Protein AF-A0A2D2Q3F7-F1 (afdb_monomer)

Mean predicted aligned error: 17.22 Å

Structure (mmCIF, N/CA/C/O backbone):
data_AF-A0A2D2Q3F7-F1
#
_entry.id   AF-A0A2D2Q3F7-F1
#
loop_
_atom_site.group_PDB
_atom_site.id
_atom_site.type_symbol
_atom_site.label_atom_id
_atom_site.label_alt_id
_atom_site.label_comp_id
_atom_site.label_asym_id
_atom_site.label_entity_id
_atom_site.label_seq_id
_atom_site.pdbx_PDB_ins_code
_atom_site.Cartn_x
_atom_site.Cartn_y
_atom_site.Cartn_z
_atom_site.occupancy
_atom_site.B_iso_or_equiv
_atom_site.auth_seq_id
_atom_site.auth_comp_id
_atom_site.auth_asym_id
_atom_site.auth_atom_id
_atom_site.pdbx_PDB_model_num
ATOM 1 N N . MET A 1 1 ? -21.504 4.319 -4.105 1.00 46.66 1 MET A N 1
ATOM 2 C CA . MET A 1 1 ? -20.976 3.636 -2.898 1.00 46.66 1 MET A CA 1
ATOM 3 C C . MET A 1 1 ? -22.076 2.762 -2.305 1.00 46.66 1 MET A C 1
ATOM 5 O O . MET A 1 1 ? -23.059 3.301 -1.810 1.00 46.66 1 MET A O 1
ATOM 9 N N . SER A 1 2 ? -21.968 1.435 -2.417 1.00 55.84 2 SER A N 1
ATOM 10 C CA . SER A 1 2 ? -22.995 0.511 -1.909 1.00 55.84 2 SER A CA 1
ATOM 11 C C . SER A 1 2 ? -22.944 0.443 -0.377 1.00 55.84 2 SER A C 1
ATOM 13 O O . SER A 1 2 ? -21.884 0.195 0.200 1.00 55.84 2 SER A O 1
ATOM 15 N N . ARG A 1 3 ? -24.067 0.710 0.305 1.00 68.25 3 ARG A N 1
ATOM 16 C CA . ARG A 1 3 ? -24.150 0.617 1.771 1.00 68.25 3 ARG A CA 1
ATOM 17 C C . ARG A 1 3 ? -24.263 -0.855 2.167 1.00 68.25 3 ARG A C 1
ATOM 19 O O . ARG A 1 3 ? -25.319 -1.456 1.997 1.00 68.25 3 ARG A O 1
ATOM 26 N N . LYS A 1 4 ? -23.193 -1.424 2.729 1.00 77.50 4 LYS A N 1
ATOM 27 C CA . LYS A 1 4 ? -23.247 -2.744 3.372 1.00 77.50 4 LYS A CA 1
ATOM 28 C C . LYS A 1 4 ? -24.033 -2.634 4.680 1.00 77.50 4 LYS A C 1
ATOM 30 O O . LYS A 1 4 ? -23.709 -1.804 5.530 1.00 77.50 4 LYS A O 1
ATOM 35 N N . LYS A 1 5 ? -25.081 -3.445 4.812 1.00 80.50 5 LYS A N 1
ATOM 36 C CA . LYS A 1 5 ? -25.805 -3.633 6.072 1.00 80.50 5 LYS A CA 1
ATOM 37 C C . LYS A 1 5 ? -25.053 -4.673 6.895 1.00 80.50 5 LYS A C 1
ATOM 39 O O . LYS A 1 5 ? -24.667 -5.706 6.359 1.00 80.50 5 LYS A O 1
ATOM 44 N N . VAL A 1 6 ? -24.843 -4.379 8.171 1.00 78.19 6 VAL A N 1
ATOM 45 C CA . VAL A 1 6 ? -24.206 -5.282 9.132 1.00 78.19 6 VAL A CA 1
ATOM 46 C C . VAL A 1 6 ? -25.161 -5.410 10.309 1.00 78.19 6 VAL A C 1
ATOM 48 O O . VAL A 1 6 ? -25.601 -4.393 10.843 1.00 78.19 6 VAL A O 1
ATOM 51 N N . ALA A 1 7 ? -25.516 -6.642 10.662 1.00 82.31 7 ALA A N 1
ATOM 52 C CA . ALA A 1 7 ? -26.236 -6.945 11.890 1.00 82.31 7 ALA A CA 1
ATOM 53 C C . ALA A 1 7 ? -25.209 -7.247 12.986 1.00 82.31 7 ALA A C 1
ATOM 55 O O . ALA A 1 7 ? -24.252 -7.981 12.748 1.00 82.31 7 ALA A O 1
ATOM 56 N N . LEU A 1 8 ? -25.399 -6.650 14.158 1.00 80.44 8 LEU A N 1
ATOM 57 C CA . LEU A 1 8 ? -24.549 -6.835 15.327 1.00 80.44 8 LEU A CA 1
ATOM 58 C C . LEU A 1 8 ? -25.448 -7.275 16.478 1.00 80.44 8 LEU A C 1
ATOM 60 O O . LEU A 1 8 ? -26.460 -6.625 16.742 1.00 80.44 8 LEU A O 1
ATOM 64 N N . SER A 1 9 ? -25.076 -8.360 17.143 1.00 84.38 9 SER A N 1
ATOM 65 C CA . SER A 1 9 ? -25.679 -8.760 18.411 1.00 84.38 9 SER A CA 1
ATOM 66 C C . SER A 1 9 ? -24.817 -8.194 19.528 1.00 84.38 9 SER A C 1
ATOM 68 O O . SER A 1 9 ? -23.612 -8.433 19.559 1.00 84.38 9 SER A O 1
ATOM 70 N N . LEU A 1 10 ? -25.431 -7.397 20.395 1.00 84.50 10 LEU A N 1
ATOM 71 C CA . LEU A 1 10 ? -24.787 -6.770 21.542 1.00 84.50 10 LEU A CA 1
ATOM 72 C C . LEU A 1 10 ? -25.491 -7.255 22.802 1.00 84.50 10 LEU A C 1
ATOM 74 O O . LEU A 1 10 ? -26.713 -7.422 22.793 1.00 84.50 10 LEU A O 1
ATOM 78 N N . ASP A 1 11 ? -24.730 -7.438 23.875 1.00 92.19 11 ASP A N 1
ATOM 79 C CA . ASP A 1 11 ? -25.310 -7.726 25.180 1.00 92.19 11 ASP A CA 1
ATOM 80 C C . ASP A 1 11 ? -26.198 -6.556 25.643 1.00 92.19 11 ASP A C 1
ATOM 82 O O . ASP A 1 11 ? -25.919 -5.399 25.300 1.00 92.19 11 ASP A O 1
ATOM 86 N N . PRO A 1 12 ? -27.254 -6.811 26.436 1.00 91.12 12 PRO A N 1
ATOM 87 C CA . PRO A 1 12 ? -28.191 -5.771 26.867 1.00 91.12 12 PRO A CA 1
ATOM 88 C C . PRO A 1 12 ? -27.508 -4.605 27.594 1.00 91.12 12 PRO A C 1
ATOM 90 O O . PRO A 1 12 ? -27.862 -3.446 27.380 1.00 91.12 12 PRO A O 1
ATOM 93 N N . GLU A 1 13 ? -26.495 -4.900 28.412 1.00 92.00 13 GLU A N 1
ATOM 94 C CA . GLU A 1 13 ? -25.721 -3.892 29.144 1.00 92.00 13 GLU A CA 1
ATOM 95 C C . GLU A 1 13 ? -24.874 -3.023 28.206 1.00 92.00 13 GLU A C 1
ATOM 97 O O . GLU A 1 13 ? -24.880 -1.796 28.311 1.00 92.00 13 GLU A O 1
ATOM 102 N N . LEU A 1 14 ? -24.199 -3.644 27.231 1.00 87.06 14 LEU A N 1
ATOM 103 C CA . LEU A 1 14 ? -23.423 -2.939 26.208 1.00 87.06 14 LEU A CA 1
ATOM 104 C C . LEU A 1 14 ? -24.319 -2.073 25.322 1.00 87.06 14 LEU A C 1
ATOM 106 O O . LEU A 1 14 ? -23.941 -0.960 24.953 1.00 87.06 14 LEU A O 1
ATOM 110 N N . TYR A 1 15 ? -25.518 -2.555 25.001 1.00 88.44 15 TYR A N 1
ATOM 111 C CA . TYR A 1 15 ? -26.499 -1.794 24.241 1.00 88.44 15 TYR A CA 1
ATOM 112 C C . TYR A 1 15 ? -26.983 -0.557 25.013 1.00 88.44 15 TYR A C 1
ATOM 114 O O . TYR A 1 15 ? -27.012 0.539 24.451 1.00 88.44 15 TYR A O 1
ATOM 122 N N . ALA A 1 16 ? -27.288 -0.699 26.308 1.00 90.06 16 ALA A N 1
ATOM 123 C CA . ALA A 1 16 ? -27.670 0.423 27.166 1.00 90.06 16 ALA A CA 1
ATOM 124 C C . ALA A 1 16 ? -26.532 1.451 27.310 1.00 90.06 16 ALA A C 1
ATOM 126 O O . ALA A 1 16 ? -26.758 2.658 27.189 1.00 90.06 16 ALA A O 1
ATOM 127 N N . ALA A 1 17 ? -25.292 0.985 27.487 1.00 90.19 17 ALA A N 1
ATOM 128 C CA . ALA A 1 17 ? -24.114 1.847 27.532 1.00 90.19 17 ALA A CA 1
ATOM 129 C C . ALA A 1 17 ? -23.918 2.621 26.215 1.00 90.19 17 ALA A C 1
ATOM 131 O O . ALA A 1 17 ? -23.672 3.828 26.235 1.00 90.19 17 ALA A O 1
ATOM 132 N N . LEU A 1 18 ? -24.098 1.955 25.069 1.00 88.50 18 LEU A N 1
ATOM 133 C CA . LEU A 1 18 ? -24.008 2.570 23.745 1.00 88.50 18 LEU A CA 1
ATOM 134 C C . LEU A 1 18 ? -25.098 3.631 23.529 1.00 88.50 18 LEU A C 1
ATOM 136 O O . LEU A 1 18 ? -24.816 4.683 22.957 1.00 88.50 18 LEU A O 1
ATOM 140 N N . GLN A 1 19 ? -26.323 3.391 24.004 1.00 87.88 19 GLN A N 1
ATOM 141 C CA . GLN A 1 19 ? -27.411 4.375 23.957 1.00 87.88 19 GLN A CA 1
ATOM 142 C C . GLN A 1 19 ? -27.118 5.605 24.824 1.00 87.88 19 GLN A C 1
ATOM 144 O O . GLN A 1 19 ? -27.288 6.733 24.360 1.00 87.88 19 GLN A O 1
ATOM 149 N N . CYS A 1 20 ? -26.626 5.407 26.050 1.00 89.75 20 CYS A N 1
ATOM 150 C CA . CYS A 1 20 ? -26.198 6.505 26.920 1.00 89.75 20 CYS A CA 1
ATOM 151 C C . CYS A 1 20 ? -25.081 7.331 26.275 1.00 89.75 20 CYS A C 1
ATOM 153 O O . CYS A 1 20 ? -25.157 8.558 26.229 1.00 89.75 20 CYS A O 1
ATOM 155 N N . TRP A 1 21 ? -24.068 6.665 25.720 1.00 88.75 21 TRP A N 1
ATOM 156 C CA . TRP A 1 21 ? -22.968 7.332 25.029 1.00 88.75 21 TRP A CA 1
ATOM 157 C C . TRP A 1 21 ? -23.440 8.088 23.780 1.00 88.75 21 TRP A C 1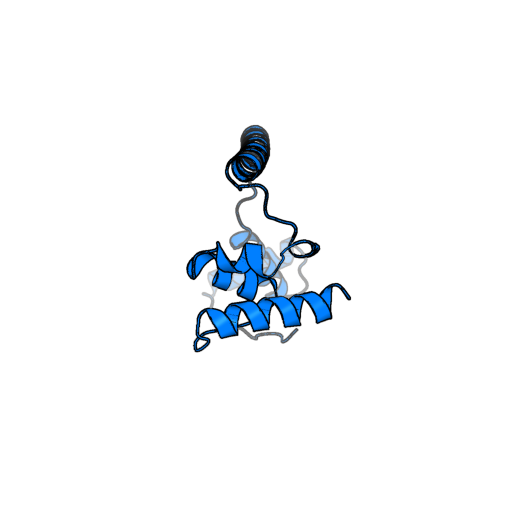
ATOM 159 O O . TRP A 1 21 ? -23.044 9.232 23.562 1.00 88.75 21 TRP A O 1
ATOM 169 N N . GLN A 1 22 ? -24.345 7.502 22.988 1.00 91.25 22 GLN A N 1
ATOM 170 C CA . GLN A 1 22 ? -24.960 8.174 21.840 1.00 91.25 22 GLN A CA 1
ATOM 171 C C . GLN A 1 22 ? -25.663 9.470 22.266 1.00 91.25 22 GLN A C 1
ATOM 173 O O . GLN A 1 22 ? -25.486 10.496 21.608 1.00 91.25 22 GLN A O 1
ATOM 178 N N . ALA A 1 23 ? -26.439 9.429 23.354 1.00 88.44 23 ALA A N 1
ATOM 179 C CA . ALA A 1 23 ? -27.141 10.596 23.881 1.00 88.44 23 ALA A CA 1
ATOM 180 C C . ALA A 1 23 ? -26.169 11.688 24.357 1.00 88.44 23 ALA A C 1
ATOM 182 O O . ALA A 1 23 ? -26.392 12.862 24.077 1.00 88.44 23 ALA A O 1
ATOM 183 N N . GLN A 1 24 ? -25.060 11.308 25.000 1.00 90.44 24 GLN A N 1
ATOM 184 C CA . GLN A 1 24 ? -24.016 12.244 25.440 1.00 90.44 24 GLN A CA 1
ATOM 185 C C . GLN A 1 24 ? -23.302 12.936 24.272 1.00 90.44 24 GLN A C 1
ATOM 187 O O . GLN A 1 24 ? -22.958 14.110 24.372 1.00 90.44 24 GLN A O 1
ATOM 192 N N . GLN A 1 25 ? -23.077 12.221 23.169 1.00 86.94 25 GLN A N 1
ATOM 193 C CA . GLN A 1 25 ? -22.360 12.734 21.997 1.00 86.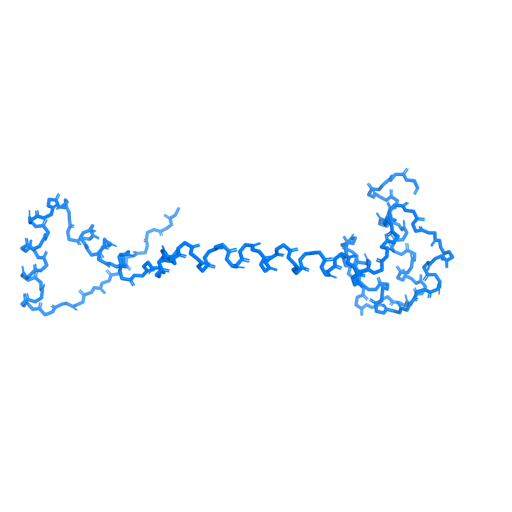94 25 GLN A CA 1
ATOM 194 C C . GLN A 1 25 ? -23.279 13.397 20.954 1.00 86.94 25 GLN A C 1
ATOM 196 O O . GLN A 1 25 ? -22.796 13.940 19.961 1.00 86.94 25 GLN A O 1
ATOM 201 N N . GLY A 1 26 ? -24.602 13.345 21.144 1.00 87.94 26 GLY A N 1
ATOM 202 C CA . GLY A 1 26 ? -25.579 13.970 20.249 1.00 87.94 26 GLY A CA 1
ATOM 203 C C . GLY A 1 26 ? -25.702 13.311 18.868 1.00 87.94 26 GLY A C 1
ATOM 204 O O . GLY A 1 26 ? -26.097 13.969 17.906 1.00 87.94 26 GLY A O 1
ATOM 205 N N . TYR A 1 27 ? -25.362 12.025 18.726 1.00 89.00 27 TYR A N 1
ATOM 206 C CA . TYR A 1 27 ? -25.491 11.337 17.436 1.00 89.00 27 TYR A CA 1
ATOM 207 C C . TYR A 1 27 ? -26.954 11.021 17.103 1.00 89.00 27 TYR A C 1
ATOM 209 O O . TYR A 1 27 ? -27.706 10.526 17.942 1.00 89.00 27 TYR A O 1
ATOM 217 N N . GLY A 1 28 ? -27.346 11.225 15.840 1.00 83.12 28 GLY A N 1
ATOM 218 C CA . GLY A 1 28 ? -28.729 11.033 15.381 1.00 83.12 28 GLY A CA 1
ATOM 219 C C . GLY A 1 28 ? -29.158 9.569 15.223 1.00 83.12 28 GLY A C 1
ATOM 220 O O . GLY A 1 28 ? -30.332 9.292 14.999 1.00 83.12 28 GLY A O 1
ATOM 221 N N . SER A 1 29 ? -28.227 8.613 15.312 1.00 86.38 29 SER A N 1
ATOM 222 C CA . SER A 1 29 ? -28.540 7.179 15.307 1.00 86.38 29 SER A CA 1
ATOM 223 C C . SER A 1 29 ? -27.437 6.345 15.958 1.00 86.38 29 SER A C 1
ATOM 225 O O . SER A 1 29 ? -26.256 6.695 15.891 1.00 86.38 29 SER A O 1
ATOM 227 N N . LEU A 1 30 ? -27.803 5.172 16.481 1.00 85.50 30 LEU A N 1
ATOM 228 C CA . LEU A 1 30 ? -26.845 4.162 16.949 1.00 85.50 30 LEU A CA 1
ATOM 229 C C . LEU A 1 30 ? -25.873 3.731 15.845 1.00 85.50 30 LEU A C 1
ATOM 231 O O . LEU A 1 30 ? -24.692 3.518 16.097 1.00 85.50 30 LEU A O 1
ATOM 235 N N . SER A 1 31 ? -26.328 3.662 14.592 1.00 85.12 31 SER A N 1
ATOM 236 C CA . SER A 1 31 ? -25.449 3.343 13.462 1.00 85.12 31 SER A CA 1
ATOM 237 C C . SER A 1 31 ? -24.358 4.393 13.243 1.00 85.12 31 SER A C 1
ATOM 239 O O . SER A 1 31 ? -23.259 4.046 12.812 1.00 85.12 31 SER A O 1
ATOM 241 N N . GLN A 1 32 ? -24.643 5.667 13.518 1.00 86.25 32 GLN A N 1
ATOM 242 C CA . GLN A 1 32 ? -23.652 6.739 13.446 1.00 86.25 32 GLN A CA 1
ATOM 243 C C . GLN A 1 32 ? -22.657 6.638 14.605 1.00 86.25 32 GLN A C 1
ATOM 245 O O . GLN A 1 32 ? -21.455 6.683 14.363 1.00 86.25 32 GLN A O 1
ATOM 250 N N . ALA A 1 33 ? -23.152 6.402 15.821 1.00 86.69 33 ALA A N 1
ATOM 251 C CA . ALA A 1 33 ? -22.328 6.166 17.003 1.00 86.69 33 ALA A CA 1
ATOM 252 C C . ALA A 1 33 ? -21.340 4.999 16.793 1.00 86.69 33 ALA A C 1
ATOM 254 O O . ALA A 1 33 ? -20.132 5.164 16.948 1.00 86.69 33 ALA A O 1
ATOM 255 N N . ILE A 1 34 ? -21.833 3.848 16.322 1.00 87.44 34 ILE A N 1
ATOM 256 C CA . ILE A 1 34 ? -21.009 2.661 16.038 1.00 87.44 34 ILE A CA 1
ATOM 257 C C . ILE A 1 34 ? -19.971 2.952 14.950 1.00 87.44 34 ILE A C 1
ATOM 259 O O . ILE A 1 34 ? -18.822 2.531 15.060 1.00 87.44 34 ILE A O 1
ATOM 263 N N . ARG A 1 35 ? -20.341 3.692 13.898 1.00 85.62 35 ARG A N 1
ATOM 264 C CA . ARG A 1 35 ? -19.389 4.073 12.844 1.00 85.62 35 ARG A CA 1
ATOM 265 C C . ARG A 1 35 ? -18.242 4.914 13.380 1.00 85.62 35 ARG A C 1
ATOM 267 O O . ARG A 1 35 ? -17.120 4.682 12.952 1.00 85.62 35 ARG A O 1
ATOM 274 N N . VAL A 1 36 ? -18.508 5.856 14.282 1.00 85.94 36 VAL A N 1
ATOM 275 C CA . VAL A 1 36 ? -17.462 6.701 14.875 1.00 85.94 36 VAL A CA 1
ATOM 276 C C . VAL A 1 36 ? -16.513 5.863 15.725 1.00 85.94 36 VAL A C 1
ATOM 278 O O . VAL A 1 36 ? -15.303 5.975 15.555 1.00 85.94 36 VAL A O 1
ATOM 281 N N . ILE A 1 37 ? -17.047 4.968 16.559 1.00 85.88 37 ILE A N 1
ATOM 282 C CA . ILE A 1 37 ? -16.237 4.057 17.382 1.00 85.88 37 ILE A CA 1
ATOM 283 C C . ILE A 1 37 ? -15.337 3.191 16.496 1.00 85.88 37 ILE A C 1
ATOM 285 O O . ILE A 1 37 ? -14.132 3.108 16.720 1.00 85.88 37 ILE A O 1
ATOM 289 N N . LEU A 1 38 ? -15.904 2.583 15.449 1.00 85.56 38 LEU A N 1
ATOM 290 C CA . LEU A 1 38 ? -15.133 1.776 14.504 1.00 85.56 38 LEU A CA 1
ATOM 291 C C . LEU A 1 38 ? -14.089 2.624 13.778 1.00 85.56 38 LEU A C 1
ATOM 293 O O . LEU A 1 38 ? -12.951 2.197 13.635 1.00 85.56 38 LEU A O 1
ATOM 297 N N . GLN A 1 39 ? -14.441 3.833 13.343 1.00 83.75 39 GLN A N 1
ATOM 298 C CA . GLN A 1 39 ? -13.485 4.725 12.696 1.00 83.75 39 GLN A CA 1
ATOM 299 C C . GLN A 1 39 ? -12.314 5.035 13.617 1.00 83.75 39 GLN A C 1
ATOM 301 O O . GLN A 1 39 ? -11.190 4.886 13.165 1.00 83.75 39 GLN A O 1
ATOM 306 N N . GLN A 1 40 ? -12.561 5.392 14.878 1.00 81.81 40 GLN A N 1
ATOM 307 C CA . GLN A 1 40 ? -11.521 5.663 15.874 1.00 81.81 40 GLN A CA 1
ATOM 308 C C . GLN A 1 40 ? -10.639 4.438 16.141 1.00 81.81 40 GLN A C 1
ATOM 310 O O . GLN A 1 40 ? -9.419 4.561 16.136 1.00 81.81 40 GLN A O 1
ATOM 315 N N . HIS A 1 41 ? -11.235 3.254 16.304 1.00 79.31 41 HIS A N 1
ATOM 316 C CA . HIS A 1 41 ? -10.489 2.013 16.543 1.00 79.31 41 HIS A CA 1
ATOM 317 C C . HIS A 1 41 ? -9.639 1.564 15.354 1.00 79.31 41 HIS A C 1
ATOM 319 O O . HIS A 1 41 ? -8.580 0.972 15.549 1.00 79.31 41 HIS A O 1
ATOM 325 N N . PHE A 1 42 ? -10.105 1.819 14.133 1.00 80.00 42 PHE A N 1
ATOM 326 C CA . PHE A 1 42 ? -9.398 1.457 12.908 1.00 80.00 42 PHE A CA 1
ATOM 327 C C . PHE A 1 42 ? -8.583 2.614 12.318 1.00 80.00 42 PHE A C 1
ATOM 329 O O . PHE A 1 42 ? -8.041 2.460 11.221 1.00 80.00 42 PHE A O 1
ATOM 336 N N . GLN A 1 43 ? -8.460 3.760 13.004 1.00 73.06 43 GLN A N 1
ATOM 337 C CA . GLN A 1 43 ? -7.503 4.771 12.565 1.00 73.06 43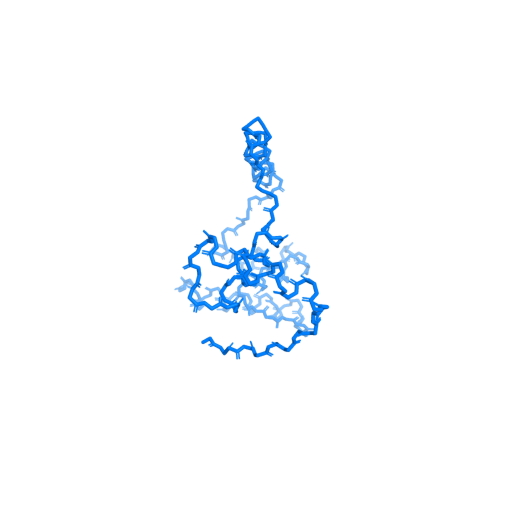 GLN A CA 1
ATOM 338 C C . GLN A 1 43 ? -6.091 4.215 12.767 1.00 73.06 43 GLN A C 1
ATOM 340 O O . GLN A 1 43 ? -5.747 3.821 13.885 1.00 73.06 43 GLN A O 1
ATOM 345 N N . PRO A 1 44 ? -5.254 4.170 11.715 1.00 66.06 44 PRO A N 1
ATOM 346 C CA . PRO A 1 44 ? -3.857 3.828 11.901 1.00 66.06 44 PRO A CA 1
ATOM 347 C C . PRO A 1 44 ? -3.241 4.842 12.876 1.00 66.06 44 PRO A C 1
ATOM 349 O O . PRO A 1 44 ? -3.558 6.034 12.783 1.00 66.06 44 PRO A O 1
ATOM 352 N N . PRO A 1 45 ? -2.386 4.401 13.817 1.00 63.88 45 PRO A N 1
ATOM 353 C CA . PRO A 1 45 ? -1.745 5.307 14.755 1.00 63.88 45 PRO A CA 1
ATOM 354 C C . PRO A 1 45 ? -1.002 6.379 13.962 1.00 63.88 45 PRO A C 1
ATOM 356 O O . PRO A 1 45 ? -0.106 6.081 13.169 1.00 63.88 45 PRO A O 1
ATOM 359 N N . GLN A 1 46 ? -1.409 7.634 14.140 1.00 63.31 46 GLN A N 1
ATOM 360 C CA . GLN A 1 46 ? -0.697 8.745 13.533 1.00 63.31 46 GLN A CA 1
ATOM 361 C C . GLN A 1 46 ? 0.683 8.823 14.188 1.00 63.31 46 GLN A C 1
ATOM 363 O O . GLN A 1 46 ? 0.801 8.957 15.406 1.00 63.31 46 GLN A O 1
ATOM 368 N N . LEU A 1 47 ? 1.737 8.718 13.378 1.00 61.16 47 LEU A N 1
ATOM 369 C CA . LEU A 1 47 ? 3.104 8.989 13.809 1.00 61.16 47 LEU A CA 1
ATOM 370 C C . LEU A 1 47 ? 3.209 10.479 14.153 1.00 61.16 47 LEU A C 1
ATOM 372 O O . LEU A 1 47 ? 3.419 11.314 13.282 1.00 61.16 47 LEU A O 1
ATOM 376 N N . THR A 1 48 ? 3.030 10.818 15.428 1.00 64.06 48 THR A N 1
ATOM 377 C CA . THR A 1 48 ? 3.041 12.202 15.931 1.00 64.06 48 THR A CA 1
ATOM 378 C C . THR A 1 48 ? 4.429 12.692 16.332 1.00 64.06 48 THR A C 1
ATOM 380 O O . THR A 1 48 ? 4.591 13.870 16.637 1.00 64.06 48 THR A O 1
ATOM 383 N N . CYS A 1 49 ? 5.451 11.827 16.336 1.00 71.19 49 CYS A N 1
ATOM 384 C CA . CYS A 1 49 ? 6.796 12.228 16.738 1.00 71.19 49 CYS A CA 1
ATOM 385 C C . CYS A 1 49 ? 7.505 12.996 15.600 1.00 71.19 49 CYS A C 1
ATOM 387 O O . CYS A 1 49 ? 7.879 12.381 14.593 1.00 71.19 49 CYS A O 1
ATOM 389 N N . PRO A 1 50 ? 7.762 14.310 15.754 1.00 76.69 50 PRO A N 1
ATOM 390 C CA . PRO A 1 50 ? 8.330 15.141 14.690 1.00 76.69 50 PRO A CA 1
ATOM 391 C C . PRO A 1 50 ? 9.745 14.698 14.296 1.00 76.69 50 PRO A C 1
ATOM 393 O O . PRO A 1 50 ? 10.105 14.731 13.121 1.00 76.69 50 PRO A O 1
ATOM 396 N N . THR A 1 51 ? 10.527 14.201 15.257 1.00 81.69 51 THR A N 1
ATOM 397 C CA . THR A 1 51 ? 11.883 13.686 15.024 1.00 81.69 51 THR A CA 1
ATOM 398 C C . THR A 1 51 ? 11.881 12.440 14.139 1.00 81.69 51 THR A C 1
ATOM 400 O O . THR A 1 51 ? 12.743 12.290 13.274 1.00 81.69 51 THR A O 1
ATOM 403 N N . VAL A 1 52 ? 10.908 11.542 14.328 1.00 77.88 52 VAL A N 1
ATOM 404 C CA . VAL A 1 52 ? 10.778 10.325 13.511 1.00 77.88 52 VAL A CA 1
ATOM 405 C C . VAL A 1 52 ? 10.362 10.690 12.087 1.00 77.88 52 VAL A C 1
ATOM 407 O O . VAL A 1 52 ? 10.954 10.184 11.138 1.00 77.88 52 VAL A O 1
ATOM 410 N N . LEU A 1 53 ? 9.431 11.634 11.926 1.00 82.69 53 LEU A N 1
ATOM 411 C CA . LEU A 1 53 ? 9.022 12.143 10.613 1.00 82.69 53 LEU A CA 1
ATOM 412 C C . LEU A 1 53 ? 10.182 12.825 9.867 1.00 82.69 53 LEU A C 1
ATOM 414 O O . LEU A 1 53 ? 10.417 12.540 8.692 1.00 82.69 53 LEU A O 1
ATOM 418 N N . GLN A 1 54 ? 10.968 13.669 10.541 1.00 83.62 54 GLN A N 1
ATOM 419 C CA . GLN A 1 54 ? 12.155 14.282 9.932 1.00 83.62 54 GLN A CA 1
ATOM 420 C C . GLN A 1 54 ? 13.189 13.241 9.495 1.00 83.62 54 GLN A C 1
ATOM 422 O O . GLN A 1 54 ? 13.758 13.349 8.409 1.00 83.62 54 GLN A O 1
ATOM 427 N N . ARG A 1 55 ? 13.424 12.206 10.306 1.00 86.44 55 ARG A N 1
ATOM 428 C CA . ARG A 1 55 ? 14.346 11.126 9.939 1.00 86.44 55 ARG A CA 1
ATOM 429 C C . ARG A 1 55 ? 13.847 10.327 8.742 1.00 86.44 55 ARG A C 1
ATOM 431 O O . ARG A 1 55 ? 14.641 10.064 7.846 1.00 86.44 55 ARG A O 1
ATOM 438 N N . LEU A 1 56 ? 12.557 9.999 8.696 1.00 85.88 56 LEU A N 1
ATOM 439 C CA . LEU A 1 56 ? 11.953 9.286 7.568 1.00 85.88 56 LEU A CA 1
ATOM 440 C C . LEU A 1 56 ? 12.067 10.084 6.270 1.00 85.88 56 LEU A C 1
ATOM 442 O O . LEU A 1 56 ? 12.608 9.572 5.300 1.00 85.88 56 LEU A O 1
ATOM 446 N N . THR A 1 57 ? 11.678 11.360 6.276 1.00 84.25 57 THR A N 1
ATOM 447 C CA . THR A 1 57 ? 11.802 12.215 5.078 1.00 84.25 57 THR A CA 1
ATOM 448 C C . THR A 1 57 ? 13.254 12.373 4.617 1.00 84.25 57 THR A C 1
ATOM 450 O O . THR A 1 57 ? 13.532 12.474 3.422 1.00 84.25 57 THR A O 1
ATOM 453 N N . THR A 1 58 ? 14.208 12.373 5.551 1.00 89.81 58 THR A N 1
ATOM 454 C CA . THR A 1 58 ? 15.641 12.408 5.226 1.00 89.81 58 THR A CA 1
ATOM 455 C C . THR A 1 58 ? 16.100 11.092 4.597 1.00 89.81 58 THR A C 1
ATOM 457 O O . THR A 1 58 ? 16.797 11.113 3.584 1.00 89.81 58 THR A O 1
ATOM 460 N N . LEU A 1 59 ? 15.682 9.954 5.157 1.00 89.50 59 LEU A N 1
ATOM 461 C CA . LEU A 1 59 ? 15.970 8.620 4.626 1.00 89.50 59 LEU A CA 1
ATOM 462 C C . LEU A 1 59 ? 15.368 8.424 3.233 1.00 89.50 59 LEU A C 1
ATOM 464 O O . LEU A 1 59 ? 16.055 7.940 2.345 1.00 89.50 59 LEU A O 1
ATOM 468 N N . GLU A 1 60 ? 14.130 8.857 3.007 1.00 91.19 60 GLU A N 1
ATOM 469 C CA . GLU A 1 60 ? 13.485 8.805 1.690 1.00 91.19 60 GLU A CA 1
ATOM 470 C C . GLU A 1 60 ? 14.293 9.570 0.639 1.00 91.19 60 GLU A C 1
ATOM 472 O O . GLU A 1 60 ? 14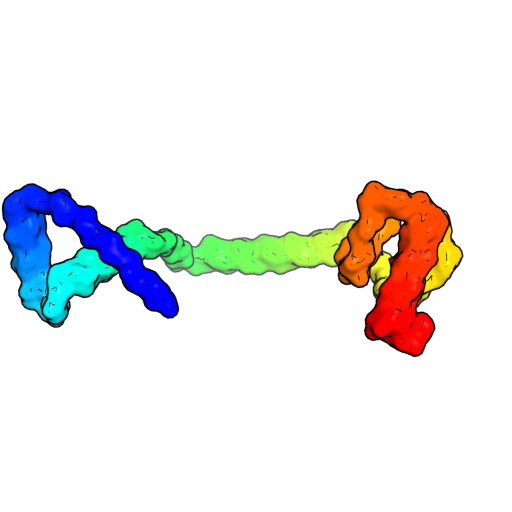.584 9.038 -0.431 1.00 91.19 60 GLU A O 1
ATOM 477 N N . LYS A 1 61 ? 14.747 10.788 0.962 1.00 88.44 61 LYS A N 1
ATOM 478 C CA . LYS A 1 61 ? 15.622 11.565 0.070 1.00 88.44 61 LYS A CA 1
ATOM 479 C C . LYS A 1 61 ? 16.940 10.850 -0.214 1.00 88.44 61 LYS A C 1
ATOM 481 O O . LYS A 1 61 ? 17.403 10.863 -1.351 1.00 88.44 61 LYS A O 1
ATOM 486 N N . GLN A 1 62 ? 17.541 10.228 0.800 1.00 89.00 62 GLN A N 1
ATOM 487 C CA . GLN A 1 62 ? 18.776 9.462 0.636 1.00 89.00 62 GLN A CA 1
ATOM 488 C C . GLN A 1 62 ? 18.570 8.231 -0.243 1.00 89.00 62 GLN A C 1
ATOM 490 O O . GLN A 1 62 ? 19.405 7.967 -1.100 1.00 89.00 62 GLN A O 1
ATOM 495 N N . VAL A 1 63 ? 17.460 7.512 -0.083 1.00 87.81 63 VAL A N 1
ATOM 496 C CA . VAL A 1 63 ? 17.122 6.357 -0.923 1.00 87.81 63 VAL A CA 1
ATOM 497 C C . VAL A 1 63 ? 16.937 6.789 -2.373 1.00 87.81 63 VAL A C 1
ATOM 499 O O . VAL A 1 63 ? 17.520 6.165 -3.249 1.00 87.81 63 VAL A O 1
ATOM 502 N N . VAL A 1 64 ? 16.223 7.887 -2.637 1.00 82.44 64 VAL A N 1
ATOM 503 C CA . VAL A 1 64 ? 16.072 8.427 -4.000 1.00 82.44 64 VAL A CA 1
ATOM 504 C C . VAL A 1 64 ? 17.423 8.847 -4.587 1.00 82.44 64 VAL A C 1
ATOM 506 O O . VAL A 1 64 ? 17.711 8.546 -5.742 1.00 82.44 64 VAL A O 1
ATOM 509 N N . ALA A 1 65 ? 18.278 9.500 -3.797 1.00 83.38 65 ALA A N 1
ATOM 510 C CA . ALA A 1 65 ? 19.611 9.903 -4.242 1.00 83.38 65 ALA A CA 1
ATOM 511 C C . ALA A 1 65 ? 20.515 8.695 -4.537 1.00 83.38 65 ALA A C 1
ATOM 513 O O . ALA A 1 65 ? 21.190 8.668 -5.563 1.00 83.38 65 ALA A O 1
ATOM 514 N N . LEU A 1 66 ? 20.504 7.678 -3.674 1.00 82.06 66 LEU A N 1
ATOM 515 C CA . LEU A 1 66 ? 21.240 6.431 -3.882 1.00 82.06 66 LEU A CA 1
ATOM 516 C C . LEU A 1 66 ? 20.697 5.662 -5.082 1.00 82.06 66 LEU A C 1
ATOM 518 O O . LEU A 1 66 ? 21.474 5.126 -5.865 1.00 82.06 66 LEU A O 1
ATOM 522 N N . GLN A 1 67 ? 19.380 5.644 -5.268 1.00 77.75 67 GLN A N 1
ATOM 523 C CA . GLN A 1 67 ? 18.751 5.039 -6.431 1.00 77.75 67 GLN A CA 1
ATOM 524 C C . GLN A 1 67 ? 19.188 5.754 -7.713 1.00 77.75 67 GLN A C 1
ATOM 526 O O . GLN A 1 67 ? 19.589 5.084 -8.654 1.00 77.75 67 GLN A O 1
ATOM 531 N N . ALA A 1 68 ? 19.237 7.088 -7.723 1.00 70.38 68 ALA A N 1
ATOM 532 C CA . ALA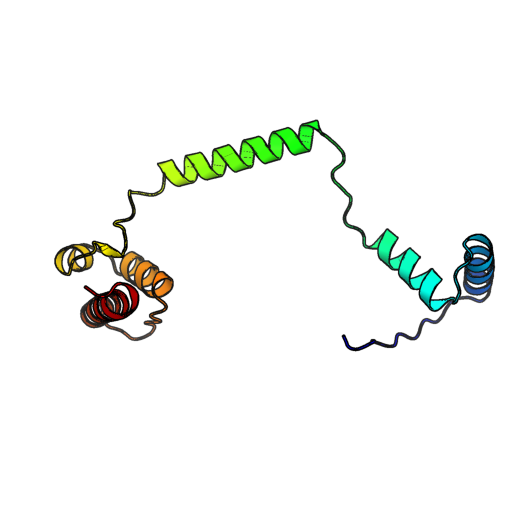 A 1 68 ? 19.763 7.858 -8.850 1.00 70.38 68 ALA A CA 1
ATOM 533 C C . ALA A 1 68 ? 21.256 7.594 -9.128 1.00 70.38 68 ALA A C 1
ATOM 535 O O . ALA A 1 68 ? 21.676 7.651 -10.278 1.00 70.38 68 ALA A O 1
ATOM 536 N N . GLN A 1 69 ? 22.058 7.292 -8.101 1.00 71.38 69 GLN A N 1
ATOM 537 C CA . GLN A 1 69 ? 23.478 6.945 -8.257 1.00 71.38 69 GLN A CA 1
ATOM 538 C C . GLN A 1 69 ? 23.705 5.501 -8.725 1.00 71.38 69 GLN A C 1
ATOM 540 O O . GLN A 1 69 ? 24.673 5.226 -9.429 1.00 71.38 69 GLN A O 1
ATOM 545 N N . LEU A 1 70 ? 22.842 4.572 -8.311 1.00 65.19 70 LEU A N 1
ATOM 546 C CA . LEU A 1 70 ? 22.929 3.147 -8.646 1.00 65.19 70 LEU A CA 1
ATOM 547 C C . LEU A 1 70 ? 22.248 2.809 -9.975 1.00 65.19 70 LEU A C 1
ATOM 549 O O . LEU A 1 70 ? 22.527 1.761 -10.559 1.00 65.19 70 LEU A O 1
ATOM 553 N N . GLN A 1 71 ? 21.352 3.668 -10.453 1.00 51.22 71 GLN A N 1
ATOM 554 C CA . GLN A 1 71 ? 20.714 3.523 -11.750 1.00 51.22 71 GLN A CA 1
ATOM 555 C C . GLN A 1 71 ? 21.726 3.980 -12.814 1.00 51.22 71 GLN A C 1
ATOM 557 O O . GLN A 1 71 ? 22.083 5.159 -12.836 1.00 51.22 71 GLN A O 1
ATOM 562 N N . PRO A 1 72 ? 22.236 3.082 -13.685 1.00 53.44 72 PRO A N 1
ATOM 563 C CA . PRO A 1 72 ? 23.034 3.521 -14.826 1.00 53.44 72 PRO A CA 1
ATOM 564 C C . PRO A 1 72 ? 22.205 4.542 -15.616 1.00 53.44 72 PRO A C 1
ATOM 566 O O . PRO A 1 72 ? 20.976 4.411 -15.598 1.00 53.44 72 PRO A O 1
ATOM 569 N N . PRO A 1 73 ? 22.827 5.540 -16.281 1.00 49.94 73 PRO A N 1
ATOM 570 C CA . PRO A 1 73 ? 22.102 6.503 -17.101 1.00 49.94 73 PRO A CA 1
ATOM 571 C C . PRO A 1 73 ? 21.201 5.704 -18.031 1.00 49.94 73 PRO A C 1
ATOM 573 O O . PRO A 1 73 ? 21.683 5.008 -18.925 1.00 49.94 73 PRO A O 1
ATOM 576 N N . GLN A 1 74 ? 19.900 5.689 -17.733 1.00 49.69 74 GLN A N 1
ATOM 577 C CA . GLN A 1 74 ? 18.966 4.989 -18.585 1.00 49.69 74 GLN A CA 1
ATOM 578 C C . GLN A 1 74 ? 19.053 5.741 -19.903 1.00 49.69 74 GLN A C 1
ATOM 580 O O . GLN A 1 74 ? 18.850 6.958 -19.892 1.00 49.69 74 GLN A O 1
ATOM 585 N N . PRO A 1 75 ? 19.411 5.079 -21.016 1.00 52.47 75 PRO A N 1
ATOM 586 C CA . PRO A 1 75 ? 19.229 5.716 -22.301 1.00 52.47 75 PRO A CA 1
ATOM 587 C C . PRO A 1 75 ? 17.761 6.121 -22.328 1.00 52.47 75 PRO A C 1
ATOM 589 O O . PRO A 1 75 ? 16.886 5.270 -22.132 1.00 52.47 75 PRO A O 1
ATOM 592 N N . GLU A 1 76 ? 17.494 7.423 -22.453 1.00 59.09 76 GLU A N 1
ATOM 593 C CA . GLU A 1 76 ? 16.136 7.909 -22.642 1.00 59.09 76 GLU A CA 1
ATOM 594 C C . GLU A 1 76 ? 15.535 7.024 -23.726 1.00 59.09 76 GLU A C 1
ATOM 596 O O . GLU A 1 76 ? 16.129 6.864 -24.793 1.00 59.09 76 GLU A O 1
ATOM 601 N N . ILE A 1 77 ? 14.421 6.353 -23.437 1.00 59.69 77 ILE A N 1
ATOM 602 C CA . ILE A 1 77 ? 13.863 5.342 -24.346 1.00 59.69 77 ILE A CA 1
ATOM 603 C C . ILE A 1 77 ? 13.639 5.957 -25.750 1.00 59.69 77 ILE A C 1
ATOM 605 O O . ILE A 1 77 ? 13.759 5.276 -26.771 1.00 59.69 77 ILE A O 1
ATOM 609 N N . ALA A 1 78 ? 13.461 7.284 -25.799 1.00 59.81 78 ALA A N 1
ATOM 610 C CA . ALA A 1 78 ? 13.468 8.150 -26.976 1.00 59.81 78 ALA A CA 1
ATOM 611 C C . ALA A 1 78 ? 14.729 8.067 -27.873 1.00 59.81 78 ALA A C 1
ATOM 613 O O . ALA A 1 78 ? 14.607 8.196 -29.089 1.00 59.81 78 ALA A O 1
ATOM 614 N N . CYS A 1 79 ? 15.918 7.764 -27.350 1.00 58.97 79 CYS A N 1
ATOM 615 C CA . CYS A 1 79 ? 17.191 7.740 -28.089 1.00 58.97 79 CYS A CA 1
ATOM 616 C C . CYS A 1 79 ? 17.713 6.328 -28.410 1.00 58.97 79 CYS A C 1
ATOM 618 O O . CYS A 1 79 ? 18.654 6.200 -29.184 1.00 58.97 79 CYS A O 1
ATOM 620 N N . LEU A 1 80 ? 17.081 5.263 -27.894 1.00 68.12 80 LEU A N 1
ATOM 621 C CA . LEU A 1 80 ? 17.506 3.875 -28.147 1.00 68.12 80 LEU A CA 1
ATOM 622 C C . LEU A 1 80 ? 17.502 3.519 -29.645 1.00 68.12 80 LEU A C 1
ATOM 624 O O . LEU A 1 80 ? 16.447 3.553 -30.288 1.00 68.12 80 LEU A O 1
ATOM 628 N N . THR A 1 81 ? 18.656 3.148 -30.195 1.00 70.69 81 THR A N 1
ATOM 629 C CA . THR A 1 81 ? 18.801 2.654 -31.570 1.00 70.69 81 THR A CA 1
ATOM 630 C C . THR A 1 81 ? 18.758 1.124 -31.631 1.00 70.69 81 THR A C 1
ATOM 632 O O . THR A 1 81 ? 18.820 0.431 -30.615 1.00 70.69 81 THR A O 1
ATOM 635 N N . LEU A 1 82 ? 18.648 0.565 -32.841 1.00 69.62 82 LEU A N 1
ATOM 636 C CA . LEU A 1 82 ? 18.654 -0.889 -33.044 1.00 69.6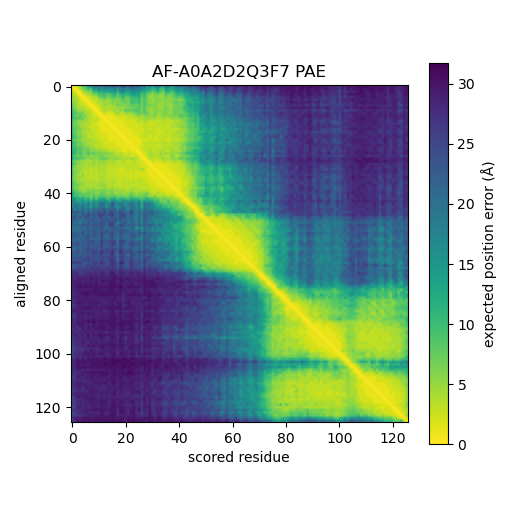2 82 LEU A CA 1
ATOM 637 C C . LEU A 1 82 ? 19.980 -1.522 -32.573 1.00 69.62 82 LEU A C 1
ATOM 639 O O . LEU A 1 82 ? 19.952 -2.599 -31.984 1.00 69.62 82 LEU A O 1
ATOM 643 N N . ALA A 1 83 ? 21.103 -0.810 -32.730 1.00 73.88 83 ALA A N 1
ATOM 644 C CA . ALA A 1 83 ? 22.417 -1.232 -32.244 1.00 73.88 83 ALA A CA 1
ATOM 645 C C . ALA A 1 83 ? 22.486 -1.281 -30.705 1.00 73.88 83 ALA A C 1
ATOM 647 O O . ALA A 1 83 ? 23.035 -2.224 -30.136 1.00 73.88 83 ALA A O 1
ATOM 648 N N . ASP A 1 84 ? 21.847 -0.326 -30.022 1.00 71.44 84 ASP A N 1
ATOM 649 C CA . ASP A 1 84 ? 21.781 -0.316 -28.555 1.00 71.44 84 ASP A CA 1
ATOM 650 C C . ASP A 1 84 ? 20.963 -1.504 -28.034 1.00 71.44 84 ASP A C 1
ATOM 652 O O . ASP A 1 84 ? 21.352 -2.168 -27.078 1.00 71.44 84 ASP A O 1
ATOM 656 N N . LEU A 1 85 ? 19.855 -1.842 -28.70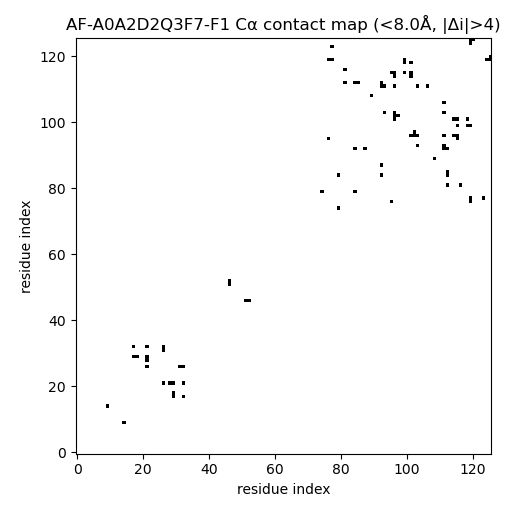4 1.00 72.69 85 LEU A N 1
ATOM 657 C CA . LEU A 1 85 ? 19.026 -3.001 -28.356 1.00 72.69 85 LEU A CA 1
ATOM 658 C C . LEU A 1 85 ? 19.721 -4.347 -28.631 1.00 72.69 85 LEU A C 1
ATOM 660 O O . LEU A 1 85 ? 19.383 -5.357 -28.002 1.00 72.69 85 LEU A O 1
ATOM 664 N N . GLU A 1 86 ? 20.671 -4.395 -29.565 1.00 78.31 86 GLU A N 1
ATOM 665 C CA . GLU A 1 86 ? 21.479 -5.587 -29.847 1.00 78.31 86 GLU A CA 1
ATOM 666 C C . GLU A 1 86 ? 22.492 -5.883 -28.740 1.00 78.31 86 GLU A C 1
ATOM 668 O O . GLU A 1 86 ? 22.679 -7.057 -28.408 1.00 78.31 86 GLU A O 1
ATOM 673 N N . ALA A 1 87 ? 23.052 -4.844 -28.114 1.00 77.75 87 ALA A N 1
ATOM 674 C CA . ALA A 1 87 ? 23.983 -4.956 -26.990 1.00 77.75 87 ALA A CA 1
ATOM 675 C C . ALA A 1 87 ? 23.309 -5.337 -25.654 1.00 77.75 87 ALA A C 1
ATOM 677 O O . ALA A 1 87 ? 23.992 -5.722 -24.704 1.00 77.75 87 ALA A O 1
ATOM 678 N N . LEU A 1 88 ? 21.976 -5.247 -25.563 1.00 76.50 88 LEU A N 1
ATOM 679 C CA . LEU A 1 88 ? 21.229 -5.518 -24.333 1.00 76.50 88 LEU A CA 1
ATOM 680 C C . LEU A 1 88 ? 20.883 -7.000 -24.142 1.00 76.50 88 LEU A C 1
ATOM 682 O O . LEU A 1 88 ? 20.484 -7.726 -25.061 1.00 76.50 88 LEU A O 1
ATOM 686 N N . ASN A 1 89 ? 20.952 -7.426 -22.881 1.00 80.50 89 ASN A N 1
ATOM 687 C CA . ASN A 1 89 ? 20.545 -8.755 -22.445 1.00 80.50 89 ASN A CA 1
ATOM 688 C C . ASN A 1 89 ? 19.015 -8.900 -22.442 1.00 80.50 89 ASN A C 1
ATOM 690 O O . ASN A 1 89 ? 18.269 -7.932 -22.289 1.00 80.50 89 ASN A O 1
ATOM 694 N N . ARG A 1 90 ? 18.516 -10.142 -22.535 1.00 76.31 90 ARG A N 1
ATOM 695 C CA . ARG A 1 90 ? 17.067 -10.421 -22.590 1.00 76.31 90 ARG A CA 1
ATOM 696 C C . ARG A 1 90 ? 16.292 -9.834 -21.402 1.00 76.31 90 ARG A C 1
ATOM 698 O O . ARG A 1 90 ? 15.183 -9.351 -21.594 1.00 76.31 90 ARG A O 1
ATOM 705 N N . SER A 1 91 ? 16.858 -9.851 -20.195 1.00 78.38 91 SER A N 1
ATOM 706 C CA . SER A 1 91 ? 16.232 -9.256 -19.003 1.00 78.38 91 SER A CA 1
ATOM 707 C C . SER A 1 91 ? 16.026 -7.744 -19.143 1.00 78.38 91 SER A C 1
ATOM 709 O O . SER A 1 91 ? 14.963 -7.238 -18.794 1.00 78.38 91 SER A O 1
ATOM 711 N N . GLN A 1 92 ? 17.008 -7.043 -19.713 1.00 77.69 92 GLN A N 1
ATOM 712 C CA . GLN A 1 92 ? 16.951 -5.604 -19.972 1.00 77.69 92 GLN A CA 1
ATOM 713 C C . GLN A 1 92 ? 15.931 -5.283 -21.071 1.00 77.69 92 GLN A C 1
ATOM 715 O O . GLN A 1 92 ? 15.119 -4.378 -20.907 1.00 77.69 92 GLN A O 1
ATOM 720 N N . LEU A 1 93 ? 15.892 -6.081 -22.144 1.00 75.69 93 LEU A N 1
ATOM 721 C CA . LEU A 1 93 ? 14.889 -5.941 -23.206 1.00 75.69 93 LEU A CA 1
ATOM 722 C C . LEU A 1 93 ? 13.459 -6.142 -22.687 1.00 75.69 93 LEU A C 1
ATOM 724 O O . LEU A 1 93 ? 12.555 -5.416 -23.082 1.00 75.69 93 LEU A O 1
ATOM 728 N N . VAL A 1 94 ? 13.238 -7.097 -21.780 1.00 78.69 94 VAL A N 1
ATOM 729 C CA . VAL A 1 94 ? 11.916 -7.322 -21.169 1.00 78.69 94 VAL A CA 1
ATOM 730 C C . VAL A 1 94 ? 11.514 -6.173 -20.242 1.00 78.69 94 VAL A C 1
ATOM 732 O O . VAL A 1 94 ? 10.332 -5.837 -20.193 1.00 78.69 94 VAL A O 1
ATOM 735 N N . ALA A 1 95 ? 12.464 -5.563 -19.527 1.00 76.56 95 ALA A N 1
ATOM 736 C CA . ALA A 1 95 ? 12.195 -4.381 -18.710 1.00 76.56 95 ALA A CA 1
ATOM 737 C C . ALA A 1 95 ? 11.753 -3.196 -19.584 1.00 76.56 95 ALA A C 1
ATOM 739 O O . ALA A 1 95 ? 10.672 -2.661 -19.369 1.00 76.56 95 ALA A O 1
ATOM 740 N N . ILE A 1 96 ? 12.503 -2.894 -20.648 1.00 76.94 96 ILE A N 1
ATOM 741 C CA . ILE A 1 96 ? 12.158 -1.827 -21.604 1.00 76.94 96 ILE A CA 1
ATOM 742 C C . ILE A 1 96 ? 10.810 -2.105 -22.282 1.00 76.94 96 ILE A C 1
ATOM 744 O O . ILE A 1 96 ? 9.980 -1.212 -22.418 1.00 76.94 96 ILE A O 1
ATOM 748 N N . ALA A 1 97 ? 10.561 -3.354 -22.684 1.00 77.25 97 ALA A N 1
ATOM 749 C CA . ALA A 1 97 ? 9.288 -3.747 -23.274 1.00 77.25 97 ALA A CA 1
ATOM 750 C C . ALA A 1 97 ? 8.122 -3.537 -22.296 1.00 77.25 97 ALA A C 1
ATOM 752 O O . ALA A 1 97 ? 7.084 -3.026 -22.698 1.00 77.25 97 ALA A O 1
ATOM 753 N N . ARG A 1 98 ? 8.295 -3.858 -21.008 1.00 77.75 98 ARG A N 1
ATOM 754 C CA . ARG A 1 98 ? 7.288 -3.598 -19.970 1.00 77.75 98 ARG A CA 1
ATOM 755 C C . ARG A 1 98 ? 7.025 -2.104 -19.794 1.00 77.75 98 ARG A C 1
ATOM 757 O O . ARG A 1 98 ? 5.861 -1.728 -19.699 1.00 77.75 98 ARG A O 1
ATOM 764 N N . ASP A 1 99 ? 8.074 -1.289 -19.783 1.00 75.69 99 ASP A N 1
ATOM 765 C CA . ASP A 1 99 ? 7.962 0.167 -19.641 1.00 75.69 99 ASP A CA 1
ATOM 766 C C . ASP A 1 99 ? 7.234 0.800 -20.842 1.00 75.69 99 ASP A C 1
ATOM 768 O O . ASP A 1 99 ? 6.501 1.772 -20.684 1.00 75.69 99 ASP A O 1
ATOM 772 N N . LEU A 1 100 ? 7.355 0.191 -22.027 1.00 75.06 100 LEU A N 1
ATOM 773 C CA . LEU A 1 100 ? 6.637 0.559 -23.254 1.00 75.06 100 LEU A CA 1
ATOM 774 C C . LEU A 1 100 ? 5.266 -0.131 -23.421 1.00 75.06 100 LEU A C 1
ATOM 776 O O . LEU A 1 100 ? 4.613 0.054 -24.444 1.00 75.06 100 LEU A O 1
ATOM 780 N N . GLY A 1 101 ? 4.822 -0.957 -22.465 1.00 74.38 101 GLY A N 1
ATOM 781 C CA . GLY A 1 101 ? 3.551 -1.695 -22.550 1.00 74.38 101 GLY A CA 1
ATOM 782 C C . GLY A 1 101 ? 3.543 -2.898 -23.513 1.00 74.38 101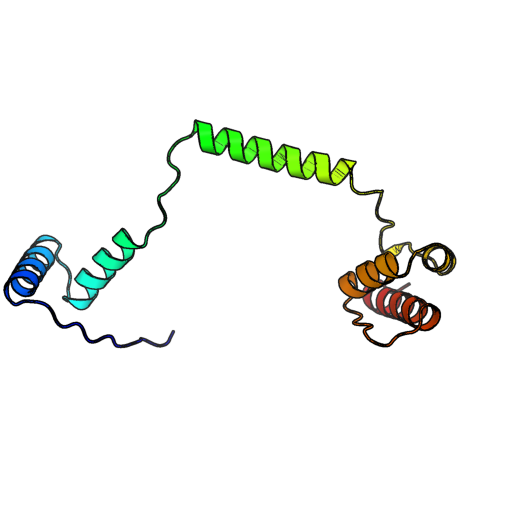 GLY A C 1
ATOM 783 O O . GLY A 1 101 ? 2.488 -3.463 -23.800 1.00 74.38 101 GLY A O 1
ATOM 784 N N . VAL A 1 102 ? 4.707 -3.333 -23.997 1.00 76.56 102 VAL A N 1
ATOM 785 C CA . VAL A 1 102 ? 4.901 -4.494 -24.877 1.00 76.56 102 VAL A CA 1
ATOM 786 C C . VAL A 1 102 ? 5.092 -5.764 -24.039 1.00 76.56 102 VAL A C 1
ATOM 788 O O . VAL A 1 102 ? 6.173 -6.055 -23.523 1.00 76.56 102 VAL A O 1
ATOM 791 N N . TYR A 1 103 ? 4.047 -6.583 -23.922 1.00 65.81 103 TYR A N 1
ATOM 792 C CA . TYR A 1 103 ? 4.115 -7.847 -23.179 1.00 65.81 103 TYR A CA 1
ATOM 793 C C . TYR A 1 103 ? 4.553 -9.006 -24.078 1.00 65.81 103 TYR A C 1
ATOM 795 O O . TYR A 1 103 ? 3.823 -9.466 -24.952 1.00 65.81 103 TYR A O 1
ATOM 803 N N . SER A 1 104 ? 5.763 -9.511 -23.842 1.00 61.03 104 SER A N 1
ATOM 804 C CA . SER A 1 104 ? 6.462 -10.411 -24.761 1.00 61.03 104 SER A CA 1
ATOM 805 C C . SER A 1 104 ? 6.731 -11.807 -24.198 1.00 61.03 104 SER A C 1
ATOM 807 O O . SER A 1 104 ? 7.838 -12.336 -24.272 1.00 61.03 104 SER A O 1
ATOM 809 N N . TYR A 1 105 ? 5.707 -12.473 -23.666 1.00 59.69 105 TYR A N 1
ATOM 810 C CA . TYR A 1 105 ? 5.881 -13.805 -23.067 1.00 59.69 105 TYR A CA 1
ATOM 811 C C . TYR A 1 105 ? 6.276 -14.908 -24.077 1.00 59.69 105 TYR A C 1
ATOM 813 O O . TYR A 1 105 ? 6.679 -15.993 -23.664 1.00 59.69 105 TYR A O 1
ATOM 821 N N . LYS A 1 106 ? 6.217 -14.640 -25.393 1.00 62.09 106 LYS A N 1
ATOM 822 C CA . LYS A 1 106 ? 6.591 -15.582 -26.469 1.00 62.09 106 LYS A CA 1
ATOM 823 C C . LYS A 1 106 ? 7.507 -15.007 -27.558 1.00 62.09 106 LYS A C 1
ATOM 825 O O . LYS A 1 106 ? 7.781 -15.700 -28.533 1.00 62.09 106 LYS A O 1
ATOM 830 N N . LEU A 1 107 ? 7.993 -13.769 -27.429 1.00 71.00 107 LEU A N 1
ATOM 831 C CA . LEU A 1 107 ? 8.828 -13.181 -28.483 1.00 71.00 107 LEU A CA 1
ATOM 832 C C . LEU A 1 107 ? 10.284 -13.656 -28.365 1.00 71.00 107 LEU A C 1
ATOM 834 O O . LEU A 1 107 ? 10.904 -13.629 -27.288 1.00 71.00 107 LEU A O 1
ATOM 838 N N . SER A 1 108 ? 10.835 -14.077 -29.506 1.00 78.94 108 SER A N 1
ATOM 839 C CA . SER A 1 108 ? 12.269 -14.296 -29.682 1.00 78.94 108 SER A CA 1
ATOM 840 C C . SER A 1 108 ? 13.017 -12.971 -29.493 1.00 78.94 108 SER A C 1
ATOM 842 O O . SER A 1 108 ? 12.448 -11.897 -29.677 1.00 78.94 108 SER A O 1
ATOM 844 N N . ASN A 1 109 ? 14.292 -13.022 -29.097 1.00 76.94 109 ASN A N 1
ATOM 845 C CA . ASN A 1 109 ? 15.099 -11.813 -28.881 1.00 76.94 109 ASN A CA 1
ATOM 846 C C . ASN A 1 109 ? 15.057 -10.805 -30.056 1.00 76.94 109 ASN A C 1
ATOM 848 O O . ASN A 1 109 ? 14.856 -9.623 -29.791 1.00 76.94 109 ASN A O 1
ATOM 852 N N . PRO A 1 110 ? 15.161 -11.218 -31.338 1.00 80.31 110 PRO A N 1
ATOM 853 C CA . PRO A 1 110 ? 15.028 -10.279 -32.455 1.00 80.31 110 PRO A CA 1
ATOM 854 C C . PRO A 1 110 ? 13.617 -9.682 -32.583 1.00 80.31 110 PRO A C 1
ATOM 856 O O . PRO A 1 110 ? 13.484 -8.478 -32.790 1.00 80.31 110 PRO A O 1
ATOM 859 N N . ALA A 1 111 ? 12.563 -10.482 -32.389 1.00 79.94 111 ALA A N 1
ATOM 860 C CA . ALA A 1 111 ? 11.184 -9.998 -32.463 1.00 79.94 111 ALA A CA 1
ATOM 861 C C . ALA A 1 111 ? 10.841 -9.042 -31.305 1.00 79.94 111 ALA A C 1
ATOM 863 O O . ALA A 1 111 ? 10.108 -8.074 -31.487 1.00 79.94 111 ALA A O 1
ATOM 864 N N . LEU A 1 112 ? 11.420 -9.270 -30.122 1.00 81.75 112 LEU A N 1
ATOM 865 C CA . LEU A 1 112 ? 11.292 -8.381 -28.969 1.00 81.75 112 LEU A CA 1
ATOM 866 C C . LEU A 1 112 ? 11.919 -7.007 -29.240 1.00 81.75 112 LEU A C 1
ATOM 868 O O . LEU A 1 112 ? 11.303 -5.989 -28.942 1.00 81.75 112 LEU A O 1
ATOM 872 N N . ARG A 1 113 ? 13.105 -6.965 -29.858 1.00 82.94 113 ARG A N 1
ATOM 873 C CA . ARG A 1 113 ? 13.774 -5.708 -30.235 1.00 82.94 113 ARG A CA 1
ATOM 874 C C . ARG A 1 113 ? 12.966 -4.913 -31.259 1.00 82.94 113 ARG A C 1
ATOM 876 O O . ARG A 1 113 ? 12.810 -3.706 -31.111 1.00 82.94 113 ARG A O 1
ATOM 883 N N . GLN A 1 114 ? 12.412 -5.590 -32.264 1.00 81.69 114 GLN A N 1
ATOM 884 C CA . GLN A 1 114 ? 11.546 -4.952 -33.259 1.00 81.69 114 GLN A CA 1
ATOM 885 C C . GLN A 1 114 ? 10.258 -4.405 -32.634 1.00 81.69 114 GLN A C 1
ATOM 887 O O . GLN A 1 114 ? 9.862 -3.288 -32.952 1.00 81.69 114 GLN A O 1
ATOM 892 N N . ALA A 1 115 ? 9.638 -5.148 -31.712 1.00 81.19 115 ALA A N 1
ATOM 893 C CA . ALA A 1 115 ? 8.439 -4.695 -31.011 1.00 81.19 115 ALA A CA 1
ATOM 894 C C . ALA A 1 115 ? 8.711 -3.461 -30.133 1.00 81.19 115 ALA A C 1
ATOM 896 O O . ALA A 1 115 ? 7.908 -2.534 -30.116 1.00 81.19 115 ALA A O 1
ATOM 897 N N . ILE A 1 116 ? 9.869 -3.413 -29.466 1.00 81.31 116 ILE A N 1
ATOM 898 C CA . ILE A 1 116 ? 10.325 -2.240 -28.704 1.00 81.31 116 ILE A CA 1
ATOM 899 C C . ILE A 1 116 ? 10.485 -1.019 -29.621 1.00 81.31 116 ILE A C 1
ATOM 901 O O . ILE A 1 116 ? 10.016 0.062 -29.279 1.00 81.31 116 ILE A O 1
ATOM 905 N N . LEU A 1 117 ? 11.094 -1.177 -30.802 1.00 79.94 117 LEU A N 1
ATOM 906 C CA . LEU A 1 117 ? 11.255 -0.078 -31.765 1.00 79.94 117 LEU A CA 1
ATOM 907 C C . LEU A 1 117 ? 9.927 0.393 -32.363 1.00 79.94 117 LEU A C 1
ATOM 909 O O . LEU A 1 117 ? 9.743 1.590 -32.565 1.00 79.94 117 LEU A O 1
ATOM 913 N N . ALA A 1 118 ? 9.006 -0.529 -32.643 1.00 80.75 118 ALA A N 1
ATOM 914 C CA . ALA A 1 118 ? 7.675 -0.193 -33.136 1.00 80.75 118 ALA A CA 1
ATOM 915 C C . ALA A 1 118 ? 6.880 0.600 -32.088 1.00 80.75 118 ALA A C 1
ATOM 917 O O . ALA A 1 118 ? 6.392 1.684 -32.393 1.00 80.75 118 ALA A O 1
ATOM 918 N N . ALA A 1 119 ? 6.848 0.124 -30.839 1.00 79.19 119 ALA A N 1
ATOM 919 C CA . ALA A 1 119 ? 6.186 0.821 -29.735 1.00 79.19 119 ALA A CA 1
ATOM 920 C C . ALA A 1 119 ? 6.823 2.189 -29.457 1.00 79.19 119 ALA A C 1
ATOM 922 O O . ALA A 1 119 ? 6.128 3.178 -29.239 1.00 79.19 119 ALA A O 1
ATOM 923 N N . LYS A 1 120 ? 8.155 2.279 -29.539 1.00 79.06 120 LYS A N 1
ATOM 924 C CA . LYS A 1 120 ? 8.868 3.554 -29.451 1.00 79.06 120 LYS A CA 1
ATOM 925 C C . LYS A 1 120 ? 8.409 4.535 -30.537 1.00 79.06 120 LYS A C 1
ATOM 927 O O . LYS A 1 120 ? 8.125 5.683 -30.213 1.00 79.06 120 LYS A O 1
ATOM 932 N N . ARG A 1 121 ? 8.321 4.102 -31.800 1.00 77.00 121 ARG A N 1
ATOM 933 C CA . ARG A 1 121 ? 7.850 4.945 -32.916 1.00 77.00 121 ARG A CA 1
ATOM 934 C C . ARG A 1 121 ? 6.415 5.420 -32.720 1.00 77.00 121 ARG A C 1
ATOM 936 O O . ARG A 1 121 ? 6.130 6.579 -32.995 1.00 77.00 121 ARG A O 1
ATOM 943 N N . GLU A 1 122 ? 5.534 4.555 -32.224 1.00 77.19 122 GLU A N 1
ATOM 944 C CA . GLU A 1 122 ? 4.140 4.917 -31.937 1.00 77.19 122 GLU A CA 1
ATOM 945 C C . GLU A 1 122 ? 4.021 5.969 -30.828 1.00 77.19 122 GLU A C 1
ATOM 947 O O . GLU A 1 122 ? 3.185 6.864 -30.922 1.00 77.19 122 GLU A O 1
ATOM 952 N N . ILE A 1 123 ? 4.861 5.886 -29.794 1.00 69.50 123 ILE A N 1
ATOM 953 C CA . ILE A 1 123 ? 4.793 6.780 -28.630 1.00 69.50 123 ILE A CA 1
ATOM 954 C C . ILE A 1 123 ? 5.533 8.104 -28.876 1.00 69.50 123 ILE A C 1
ATOM 956 O O . ILE A 1 123 ? 5.068 9.152 -28.433 1.00 69.50 123 ILE A O 1
ATO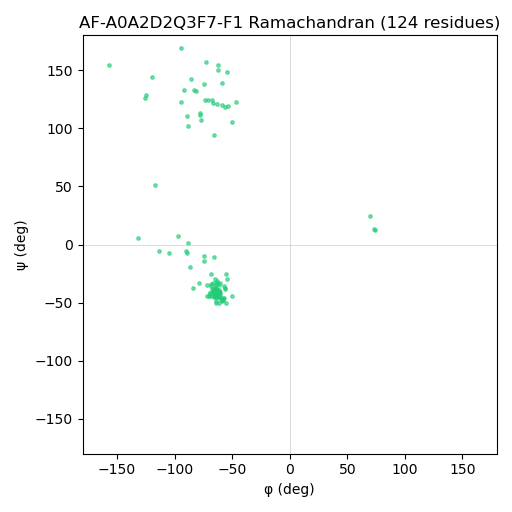M 960 N N . TYR A 1 124 ? 6.673 8.074 -29.574 1.00 69.38 124 TYR A N 1
ATOM 961 C CA . TYR A 1 124 ? 7.583 9.222 -29.699 1.00 69.38 124 TYR A CA 1
ATOM 962 C C . TYR A 1 124 ? 7.704 9.806 -31.118 1.00 69.38 124 TYR A C 1
ATOM 964 O O . TYR A 1 124 ? 8.332 10.847 -31.279 1.00 69.38 124 TYR A O 1
ATOM 972 N N . GLY A 1 125 ? 7.100 9.198 -32.144 1.00 59.19 125 GLY A N 1
ATOM 973 C CA . GLY A 1 125 ? 6.941 9.812 -33.472 1.00 59.19 125 GLY A CA 1
ATOM 974 C C . GLY A 1 125 ? 8.201 9.929 -34.347 1.00 59.19 125 GLY A C 1
ATOM 975 O O . GLY A 1 125 ? 8.158 10.641 -35.352 1.00 59.19 125 GLY A O 1
ATOM 976 N N . HIS A 1 126 ? 9.300 9.243 -34.006 1.00 54.88 126 HIS A N 1
ATOM 977 C CA . HIS A 1 126 ? 10.544 9.199 -34.794 1.00 54.88 126 HIS A CA 1
ATOM 978 C C . HIS A 1 126 ? 10.985 7.762 -35.106 1.00 54.88 126 HIS A C 1
ATOM 980 O O . HIS A 1 126 ? 11.158 6.966 -34.154 1.00 54.88 126 HIS A O 1
#

Radius of gyration: 28.45 Å; Cα contacts (8 Å, |Δi|>4): 48; chains: 1; bounding box: 53×31×64 Å

Secondary structure (DSSP, 8-state):
-----------HHHHHHHHHHHHHHT-S-HHHHHHHHHHHHTSPPP---HHHHHHHHHHHHHHHHHHHHHS--PPPGGG--HHHHHHS-HHHHHHHHHHTT---TT--HHHHHHHHHHHHHHHH--

Sequence (126 aa):
MSRKKVALSLDPELYAALQCWQAQQGYGSLSQAIRVILQQHFQPPQLTCPTVLQRLTTLEKQVVALQAQLQPPQPEIACLTLADLEALNRSQLVAIARDLGVYSYKLSNPALRQAILAAKREIYGH

Foldseek 3Di:
DDDDDDDDDDDPVVVVVLVVVCVVVVPPDSVVSVVVVVCVVPDDPPPPDVVVVVVVVVVVVVVVVVCVVPDDPDPPLLPDDLVNLVPDDPVVLCVLCVVLVNHCPPDDSVRSSVSSVVSSCVVPVD

Solvent-accessible surface area (backbone atoms only — not comparable to full-atom values): 7861 Å² total; per-residue (Å²): 134,87,84,83,85,79,90,80,91,67,55,73,68,60,45,52,50,50,51,55,50,28,63,75,71,67,48,95,39,70,71,56,43,51,48,51,55,50,49,63,73,68,48,73,83,75,87,78,52,65,69,59,53,53,49,48,60,50,49,52,53,49,51,55,52,49,48,62,70,69,47,69,86,70,70,54,75,91,71,67,46,76,70,57,57,67,77,49,52,72,70,57,52,51,50,54,19,52,78,66,72,48,85,62,95,82,54,51,74,71,56,44,50,52,49,43,52,51,48,43,29,74,76,68,74,107

pLDDT: mean 77.13, std 10.74, range [46.66, 92.19]

Organism: NCBI:txid1917166

Nearest PDB structures (foldseek):
  7vp4-assembly2_F  TM=7.898E-01  e=8.414E+00  Arabidopsis thaliana